Protein AF-A0A914RD13-F1 (afdb_monomer_lite)

InterPro domains:
  IPR019594 Ionotropic glutamate receptor, L-glutamate and glycine-binding domain [PF10613] (9-82)
  IPR019594 Ionotropic glutamate receptor, L-glutamate and glycine-binding domain [SM00918] (1-66)

Structure (mmCIF, N/CA/C/O backbone):
data_AF-A0A914RD13-F1
#
_entry.id   AF-A0A914RD13-F1
#
loop_
_atom_site.group_PDB
_atom_site.id
_atom_site.type_symbol
_atom_site.label_atom_id
_atom_site.label_alt_id
_atom_site.label_comp_id
_atom_site.label_asym_id
_atom_site.label_entity_id
_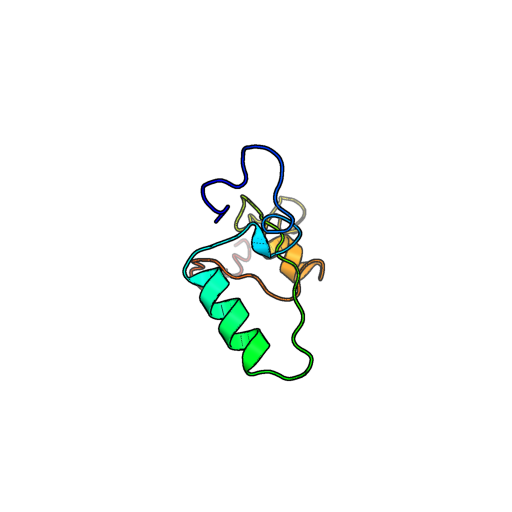atom_site.label_seq_id
_atom_site.pdbx_PDB_ins_code
_atom_site.Cartn_x
_atom_site.Cartn_y
_atom_site.Cartn_z
_atom_site.occupancy
_atom_site.B_iso_or_equiv
_atom_site.auth_seq_id
_atom_site.auth_comp_id
_atom_site.auth_asym_id
_atom_site.auth_atom_id
_atom_site.pdbx_PDB_model_num
ATOM 1 N N . MET A 1 1 ? 7.838 4.984 -0.225 1.00 68.25 1 MET A N 1
ATOM 2 C CA . MET A 1 1 ? 7.892 6.429 0.117 1.00 68.25 1 MET A CA 1
ATOM 3 C C . MET A 1 1 ? 7.999 7.227 -1.175 1.00 68.25 1 MET A C 1
ATOM 5 O O . MET A 1 1 ? 8.417 6.646 -2.165 1.00 68.25 1 MET A O 1
ATOM 9 N N . LEU A 1 2 ? 7.572 8.495 -1.213 1.00 84.06 2 LEU A N 1
ATOM 10 C CA . LEU A 1 2 ? 7.671 9.316 -2.432 1.00 84.06 2 LEU A CA 1
ATOM 11 C C . LEU A 1 2 ? 9.137 9.477 -2.859 1.00 84.06 2 LEU A C 1
ATOM 13 O O . LEU A 1 2 ? 9.996 9.747 -2.019 1.00 84.06 2 LEU A O 1
ATOM 17 N N . LYS A 1 3 ? 9.400 9.291 -4.154 1.00 87.38 3 LYS A N 1
ATOM 18 C CA . LYS A 1 3 ? 10.731 9.379 -4.755 1.00 87.38 3 LYS A CA 1
ATOM 19 C C . LYS A 1 3 ? 11.256 10.809 -4.713 1.00 87.38 3 LYS A C 1
ATOM 21 O O . LYS A 1 3 ? 10.556 11.748 -5.106 1.00 87.38 3 LYS A O 1
ATOM 26 N N . ARG A 1 4 ? 12.504 10.986 -4.266 1.00 80.75 4 ARG A N 1
ATOM 27 C CA . ARG A 1 4 ? 13.147 12.311 -4.264 1.00 80.75 4 ARG A CA 1
ATOM 28 C C . ARG A 1 4 ? 13.264 12.839 -5.697 1.00 80.75 4 ARG A C 1
ATOM 30 O O . ARG A 1 4 ? 13.790 12.162 -6.574 1.00 80.75 4 ARG A O 1
ATOM 37 N N . GLY A 1 5 ? 12.796 14.066 -5.928 1.00 75.62 5 GLY A N 1
ATOM 38 C CA . GLY A 1 5 ? 12.845 14.714 -7.244 1.00 75.62 5 GLY A CA 1
ATOM 39 C C . GLY A 1 5 ? 11.566 14.605 -8.081 1.00 75.62 5 GLY A C 1
ATOM 40 O O . GLY A 1 5 ? 11.521 15.198 -9.153 1.00 75.62 5 GLY A O 1
ATOM 41 N N . CYS A 1 6 ? 10.509 13.951 -7.584 1.00 75.69 6 CYS A 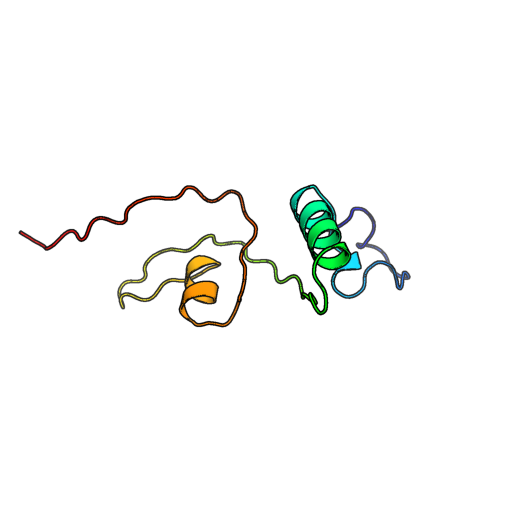N 1
ATOM 42 C CA . CYS A 1 6 ? 9.170 14.032 -8.189 1.00 75.69 6 CYS A CA 1
ATOM 43 C C . CYS A 1 6 ? 8.404 15.333 -7.850 1.00 75.69 6 CYS A C 1
ATOM 45 O O . CYS A 1 6 ? 7.218 15.442 -8.144 1.00 75.69 6 CYS A O 1
ATOM 47 N N . GLU A 1 7 ? 9.066 16.326 -7.243 1.00 64.31 7 GLU A N 1
ATOM 48 C CA . GLU A 1 7 ? 8.454 17.573 -6.751 1.00 64.31 7 GLU A CA 1
ATOM 49 C C . GLU A 1 7 ? 8.504 18.740 -7.755 1.00 64.31 7 GLU A C 1
ATOM 51 O O . GLU A 1 7 ? 7.799 19.731 -7.575 1.00 64.31 7 GLU A O 1
ATOM 56 N N . SER A 1 8 ? 9.305 18.651 -8.822 1.00 59.94 8 SER A N 1
ATOM 57 C CA . SER A 1 8 ? 9.449 19.723 -9.812 1.00 59.94 8 SER A CA 1
ATOM 58 C C . SER A 1 8 ? 9.266 19.211 -11.240 1.00 59.94 8 SER A C 1
ATOM 60 O O . SER A 1 8 ? 9.751 18.154 -11.637 1.00 59.94 8 SER A O 1
ATOM 62 N N . SER A 1 9 ? 8.465 19.969 -11.986 1.00 60.75 9 SER A N 1
ATOM 63 C CA . SER A 1 9 ? 7.802 19.605 -13.234 1.00 60.75 9 SER A CA 1
ATOM 64 C C . SER A 1 9 ? 8.694 18.924 -14.278 1.00 60.75 9 SER A C 1
ATOM 66 O O . SER A 1 9 ? 9.763 19.441 -14.602 1.00 60.75 9 SER A O 1
ATOM 68 N N . ASN A 1 10 ? 8.117 17.888 -14.907 1.00 64.31 10 ASN A N 1
ATOM 69 C CA . ASN A 1 10 ? 8.394 17.365 -16.257 1.00 64.31 10 ASN A CA 1
ATOM 70 C C . ASN A 1 10 ? 9.076 15.986 -16.365 1.00 64.31 10 ASN A C 1
ATOM 72 O O . ASN A 1 10 ? 10.108 15.855 -17.019 1.00 64.31 10 ASN A O 1
ATOM 76 N N . ARG A 1 11 ? 8.490 14.935 -15.768 1.00 56.91 11 ARG A N 1
ATOM 77 C CA . ARG A 1 11 ? 8.937 13.549 -15.989 1.00 56.91 11 ARG A CA 1
ATOM 78 C C . ARG A 1 11 ? 7.754 12.579 -16.019 1.00 56.91 11 ARG A C 1
ATOM 80 O O . ARG A 1 11 ? 7.039 12.450 -15.030 1.00 56.91 11 ARG A O 1
ATOM 87 N N . THR A 1 12 ? 7.568 11.878 -17.138 1.00 60.78 12 THR A N 1
ATOM 88 C CA . THR A 1 12 ? 6.754 10.646 -17.232 1.00 60.78 12 THR A CA 1
ATOM 89 C C . THR A 1 12 ? 7.088 9.661 -16.104 1.00 60.78 12 THR A C 1
ATOM 91 O O . THR A 1 12 ? 6.189 9.041 -15.559 1.00 60.78 12 THR A O 1
ATOM 94 N N . GLU A 1 13 ? 8.351 9.669 -15.672 1.00 65.38 13 GLU A N 1
ATOM 95 C CA . GLU A 1 13 ? 8.975 8.907 -14.576 1.00 65.38 13 GLU A CA 1
ATOM 96 C C . GLU A 1 13 ? 8.366 9.080 -13.161 1.00 65.38 13 GLU A C 1
ATOM 98 O O . GLU A 1 13 ? 8.831 8.452 -12.211 1.00 65.38 13 GLU A O 1
ATOM 103 N N . CYS A 1 14 ? 7.388 9.973 -12.976 1.00 77.50 14 CYS A N 1
ATOM 104 C CA . CYS A 1 14 ? 6.713 10.222 -11.692 1.00 77.50 14 CYS A CA 1
ATOM 105 C C . CYS A 1 14 ? 5.191 9.999 -11.771 1.00 77.50 14 CYS A C 1
ATOM 107 O O . CYS A 1 14 ? 4.440 10.531 -10.948 1.00 7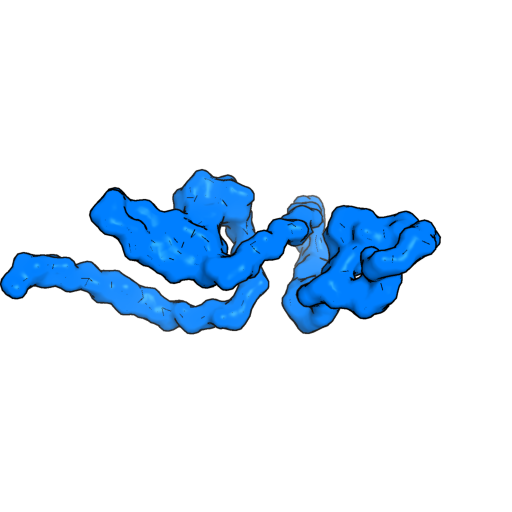7.50 14 CYS A O 1
ATOM 109 N N . GLN A 1 15 ? 4.714 9.244 -12.763 1.00 83.56 15 GLN A N 1
ATOM 110 C CA . GLN A 1 15 ? 3.300 8.888 -12.899 1.00 83.56 15 GLN A CA 1
ATOM 111 C C . GLN A 1 15 ? 2.998 7.528 -12.254 1.00 83.56 15 GLN A C 1
ATOM 113 O O . GLN A 1 15 ? 3.853 6.648 -12.177 1.00 83.56 15 GLN A O 1
ATOM 118 N N . GLY A 1 16 ? 1.767 7.357 -11.762 1.00 88.88 16 GLY A N 1
ATOM 119 C CA . GLY A 1 16 ? 1.313 6.096 -11.167 1.00 88.88 16 GLY A CA 1
ATOM 120 C C . GLY A 1 16 ? 2.232 5.596 -10.046 1.00 88.88 16 GLY A C 1
ATOM 121 O O . GLY A 1 16 ? 2.539 6.334 -9.109 1.00 88.88 16 GLY A O 1
ATOM 122 N N . ASN A 1 17 ? 2.684 4.346 -10.157 1.00 92.00 17 ASN A N 1
ATOM 123 C CA . ASN A 1 17 ? 3.549 3.702 -9.165 1.00 92.00 17 ASN A CA 1
ATOM 124 C C . ASN A 1 17 ? 5.012 4.174 -9.203 1.00 92.00 17 ASN A C 1
ATOM 126 O O . ASN A 1 17 ? 5.725 4.005 -8.214 1.00 92.00 17 ASN A O 1
ATOM 130 N N . GLU A 1 18 ? 5.471 4.779 -10.304 1.00 89.88 18 GLU A N 1
ATOM 131 C CA . GLU A 1 18 ? 6.879 5.176 -10.487 1.00 89.88 18 GLU A CA 1
ATOM 132 C C . GLU A 1 18 ? 7.304 6.320 -9.5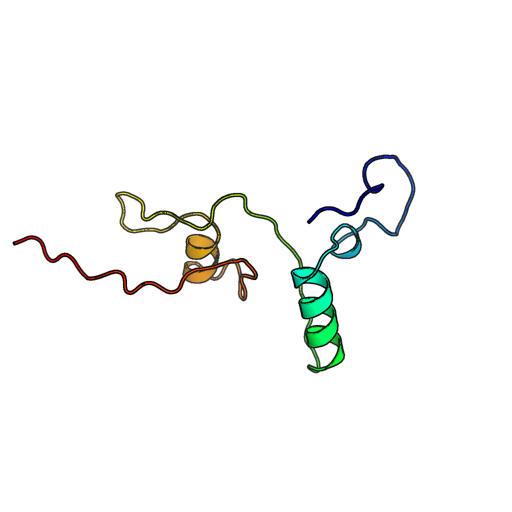56 1.00 89.88 18 GLU A C 1
ATOM 134 O O . GLU A 1 18 ? 8.486 6.487 -9.249 1.00 89.88 18 GLU A O 1
ATOM 139 N N . ARG A 1 19 ? 6.328 7.062 -9.016 1.00 90.69 19 ARG A N 1
ATOM 140 C CA . ARG A 1 19 ? 6.549 8.117 -8.017 1.00 90.69 19 ARG A CA 1
ATOM 141 C C . ARG A 1 19 ? 6.981 7.597 -6.645 1.00 90.69 19 ARG A C 1
ATOM 143 O O . ARG A 1 19 ? 7.238 8.406 -5.753 1.00 90.69 19 ARG A O 1
ATOM 150 N N . PHE A 1 20 ? 7.026 6.282 -6.438 1.00 91.75 20 PHE A N 1
ATOM 151 C CA . PHE A 1 20 ? 7.372 5.672 -5.159 1.00 91.75 20 PHE A CA 1
ATOM 152 C C . PHE A 1 20 ? 8.688 4.889 -5.231 1.00 91.75 20 PHE A C 1
ATOM 154 O O . PHE A 1 20 ? 8.976 4.192 -6.199 1.00 91.75 20 PHE A O 1
ATOM 161 N N . GLU A 1 21 ? 9.473 4.964 -4.158 1.00 92.38 21 GLU A N 1
ATOM 162 C CA . GLU A 1 21 ? 10.716 4.215 -3.973 1.00 92.38 21 GLU A CA 1
ATOM 163 C C . GLU A 1 21 ? 10.872 3.691 -2.533 1.00 92.38 21 GLU A C 1
ATOM 165 O O . GLU A 1 21 ? 10.144 4.093 -1.609 1.00 92.38 21 GLU A O 1
ATOM 170 N N . GLY A 1 22 ? 11.831 2.781 -2.350 1.00 92.00 22 GLY A N 1
ATOM 171 C CA . GLY A 1 22 ? 12.221 2.192 -1.070 1.00 92.00 22 GLY A CA 1
ATOM 172 C C . GLY A 1 22 ? 11.929 0.694 -0.977 1.00 92.00 22 GLY A C 1
ATOM 173 O O . GLY A 1 22 ? 11.254 0.125 -1.829 1.00 92.00 22 GLY A O 1
ATOM 174 N N . PHE A 1 23 ? 12.383 0.076 0.116 1.00 91.50 23 PHE A N 1
ATOM 175 C CA . PHE A 1 23 ? 12.384 -1.381 0.306 1.00 91.50 23 PHE A CA 1
ATOM 176 C C . PHE A 1 23 ? 11.053 -2.075 -0.036 1.00 91.50 23 PHE A C 1
ATOM 178 O O . PHE A 1 23 ? 11.032 -3.027 -0.809 1.00 91.50 23 PHE A O 1
ATOM 185 N N . CYS A 1 24 ? 9.928 -1.585 0.496 1.00 91.56 24 CYS A N 1
ATOM 186 C CA . CYS A 1 24 ? 8.613 -2.181 0.236 1.00 91.56 24 CYS A CA 1
ATOM 187 C C . CYS A 1 24 ? 8.192 -2.086 -1.239 1.00 91.56 24 CYS A C 1
ATOM 189 O O . CYS A 1 24 ? 7.468 -2.947 -1.726 1.00 91.56 24 CYS A O 1
ATOM 191 N N . ILE A 1 25 ? 8.639 -1.048 -1.950 1.00 93.06 25 ILE A N 1
ATOM 192 C CA . ILE A 1 25 ? 8.338 -0.866 -3.373 1.00 93.06 25 ILE A CA 1
ATOM 193 C C . ILE A 1 25 ? 9.186 -1.817 -4.216 1.00 93.06 25 ILE A C 1
ATOM 195 O O . ILE A 1 25 ? 8.672 -2.422 -5.151 1.00 93.06 25 ILE A O 1
ATOM 199 N N . ASP A 1 26 ? 10.459 -1.993 -3.860 1.00 93.69 26 ASP A N 1
ATOM 200 C CA . ASP A 1 26 ? 11.349 -2.943 -4.533 1.00 93.69 26 ASP A CA 1
ATOM 201 C C . ASP A 1 26 ? 10.878 -4.390 -4.330 1.00 93.69 26 ASP A C 1
ATOM 203 O O . ASP A 1 26 ? 10.926 -5.197 -5.256 1.00 93.69 26 ASP A O 1
ATOM 207 N N . LEU A 1 27 ? 10.333 -4.702 -3.149 1.00 93.69 27 LEU A N 1
ATOM 208 C CA . LEU A 1 27 ? 9.674 -5.980 -2.892 1.00 93.69 27 LEU A CA 1
ATOM 209 C C . LEU A 1 27 ? 8.437 -6.180 -3.783 1.00 93.69 27 LEU A C 1
ATOM 211 O O . LEU A 1 27 ? 8.288 -7.249 -4.364 1.00 93.69 27 LEU A O 1
ATOM 215 N N . LEU A 1 28 ? 7.567 -5.172 -3.917 1.00 94.25 28 LEU A N 1
ATOM 216 C CA . LEU A 1 28 ? 6.385 -5.258 -4.787 1.00 94.25 28 LEU A CA 1
ATOM 217 C C . LEU A 1 28 ? 6.761 -5.456 -6.260 1.00 94.25 28 LEU A C 1
ATOM 219 O O . LEU A 1 28 ? 6.140 -6.273 -6.934 1.00 94.25 28 LEU A O 1
ATOM 223 N N . LYS A 1 29 ? 7.811 -4.775 -6.737 1.00 93.75 29 LYS A N 1
ATOM 224 C CA . LYS A 1 29 ? 8.366 -4.995 -8.082 1.00 93.75 29 LYS A CA 1
ATOM 225 C C . LYS A 1 29 ? 8.835 -6.437 -8.254 1.00 93.75 29 LYS A C 1
ATOM 227 O O . LYS A 1 29 ? 8.438 -7.097 -9.202 1.00 93.75 29 LYS A O 1
ATOM 232 N N . LEU A 1 30 ? 9.588 -6.961 -7.283 1.00 95.50 30 LEU A N 1
ATOM 233 C CA . LEU A 1 30 ? 10.060 -8.345 -7.316 1.00 95.50 30 LEU A CA 1
ATOM 234 C C . LEU A 1 30 ? 8.912 -9.367 -7.323 1.00 95.50 30 LEU A C 1
ATOM 236 O O . LEU A 1 30 ? 9.048 -10.430 -7.924 1.00 95.50 30 LEU A O 1
ATOM 240 N N . LEU A 1 31 ? 7.807 -9.077 -6.631 1.00 95.06 31 LEU A N 1
ATOM 241 C CA . LEU A 1 31 ? 6.609 -9.917 -6.657 1.00 95.06 31 LEU A CA 1
ATOM 242 C C . LEU A 1 31 ? 5.918 -9.853 -8.023 1.00 95.06 31 LEU A C 1
ATOM 244 O O . LEU A 1 31 ? 5.596 -10.902 -8.569 1.00 95.06 31 LEU A O 1
ATOM 248 N N . SER A 1 32 ? 5.762 -8.656 -8.590 1.00 95.06 32 SER A N 1
ATOM 249 C CA . SER A 1 32 ? 5.179 -8.456 -9.923 1.00 95.06 32 SER A CA 1
ATOM 250 C C . SER A 1 32 ? 5.981 -9.142 -11.027 1.00 95.06 32 SER A C 1
ATOM 252 O O . SER A 1 32 ? 5.395 -9.764 -11.903 1.00 95.06 32 SER A O 1
ATOM 254 N N . ASP A 1 33 ? 7.311 -9.147 -10.927 1.00 96.00 33 ASP A N 1
ATOM 255 C CA . ASP A 1 33 ? 8.181 -9.835 -11.888 1.00 96.00 33 ASP A CA 1
ATOM 256 C C . ASP A 1 33 ? 8.104 -11.373 -11.794 1.00 96.00 33 ASP A C 1
ATOM 258 O O . ASP A 1 33 ? 8.501 -12.074 -12.724 1.00 96.00 33 ASP A O 1
ATOM 262 N N . ARG A 1 34 ? 7.662 -11.925 -10.654 1.00 96.75 34 ARG A N 1
ATOM 263 C CA . ARG A 1 34 ? 7.678 -13.376 -10.376 1.00 96.75 34 ARG A CA 1
ATOM 264 C C . ARG A 1 34 ? 6.310 -14.040 -10.433 1.00 96.75 34 ARG A C 1
ATOM 266 O O . ARG A 1 34 ? 6.253 -15.265 -10.522 1.00 96.75 34 ARG A O 1
ATOM 273 N N . ILE A 1 35 ? 5.240 -13.268 -10.301 1.00 96.25 35 ILE A N 1
ATOM 274 C CA . ILE A 1 35 ? 3.867 -13.762 -10.252 1.00 96.25 35 ILE A CA 1
ATOM 275 C C . ILE A 1 35 ? 3.172 -13.297 -11.527 1.00 96.25 35 ILE A C 1
ATOM 277 O O . ILE A 1 35 ? 3.025 -12.098 -11.753 1.00 96.25 35 ILE A O 1
ATOM 281 N N . GLU A 1 36 ? 2.751 -14.252 -12.357 1.00 96.06 36 GLU A N 1
ATOM 282 C CA . GLU A 1 36 ? 1.981 -13.953 -13.567 1.00 96.06 36 GLU A CA 1
ATOM 283 C C . GLU A 1 36 ? 0.684 -13.208 -13.215 1.00 96.06 36 GLU A C 1
ATOM 285 O O . GLU A 1 36 ? 0.051 -13.484 -12.194 1.00 96.06 36 GLU A O 1
ATOM 290 N N . ASP A 1 37 ? 0.325 -12.234 -14.056 1.00 94.12 37 ASP A N 1
ATOM 291 C CA . ASP A 1 37 ? -0.852 -11.367 -13.914 1.00 94.12 37 ASP A CA 1
ATOM 292 C C . ASP A 1 37 ? -0.927 -10.555 -12.601 1.00 94.12 37 ASP A C 1
ATOM 294 O O . ASP A 1 37 ? -1.988 -10.057 -12.217 1.00 94.12 37 ASP A O 1
ATOM 298 N N . PHE A 1 38 ? 0.205 -10.352 -11.912 1.00 94.31 38 PHE A N 1
ATOM 299 C CA . PHE A 1 38 ? 0.266 -9.493 -10.730 1.00 94.31 38 PHE A CA 1
ATOM 300 C C . PHE A 1 38 ? 0.467 -8.020 -11.109 1.00 94.31 38 PHE A C 1
ATOM 302 O O . PHE A 1 38 ? 1.590 -7.535 -11.296 1.00 94.31 38 PHE A O 1
ATOM 309 N N . HIS A 1 39 ? -0.643 -7.288 -11.162 1.00 93.44 39 HIS A N 1
ATOM 310 C CA . HIS A 1 39 ? -0.685 -5.835 -11.314 1.00 93.44 39 HIS A CA 1
ATOM 311 C C . HIS A 1 39 ? -1.152 -5.176 -10.018 1.00 93.44 39 HIS A C 1
ATOM 313 O O . HIS A 1 39 ? -2.005 -5.707 -9.313 1.00 93.44 39 HIS A O 1
ATOM 319 N N . TYR A 1 40 ? -0.602 -4.007 -9.698 1.00 94.50 40 TYR A N 1
ATOM 320 C CA . TYR A 1 40 ? -0.925 -3.302 -8.461 1.00 94.50 40 TYR A CA 1
ATOM 321 C C . TYR A 1 40 ? -0.951 -1.789 -8.674 1.00 94.50 40 TYR A C 1
ATOM 323 O O . TYR A 1 40 ? -0.253 -1.266 -9.541 1.00 94.50 40 TYR A O 1
ATOM 331 N N . GLU A 1 41 ? -1.708 -1.076 -7.845 1.00 94.00 41 GLU A N 1
ATOM 332 C CA . GLU A 1 41 ? -1.656 0.379 -7.700 1.00 94.00 41 GLU A CA 1
ATOM 333 C C . GLU A 1 41 ? -1.309 0.716 -6.247 1.00 94.00 41 GLU A C 1
ATOM 335 O O . GLU A 1 41 ? -1.810 0.095 -5.311 1.00 94.00 41 GLU A O 1
ATOM 340 N N . ILE A 1 42 ? -0.420 1.689 -6.043 1.00 92.75 42 ILE A N 1
ATOM 341 C CA . ILE A 1 42 ? -0.019 2.113 -4.702 1.00 92.75 42 ILE A CA 1
ATOM 342 C C . ILE A 1 42 ? -0.862 3.305 -4.250 1.00 92.75 42 ILE A C 1
ATOM 344 O O . ILE A 1 42 ? -0.719 4.428 -4.752 1.00 92.75 42 ILE A O 1
ATOM 348 N N . ILE A 1 43 ? -1.638 3.071 -3.193 1.00 89.25 43 ILE A N 1
ATOM 349 C CA . ILE A 1 43 ? -2.354 4.093 -2.430 1.00 89.25 43 ILE A CA 1
ATOM 350 C C . ILE A 1 43 ? -1.646 4.270 -1.083 1.00 89.25 43 ILE A C 1
ATOM 352 O O . ILE A 1 43 ? -1.298 3.302 -0.407 1.00 89.25 43 ILE A O 1
ATOM 356 N N . LEU A 1 44 ? -1.396 5.521 -0.687 1.00 88.44 44 LEU A N 1
ATOM 357 C CA . LEU A 1 44 ? -0.783 5.829 0.603 1.00 88.44 44 LEU A CA 1
ATOM 358 C C . LEU A 1 44 ? -1.850 6.175 1.637 1.00 88.44 44 LEU A C 1
ATOM 360 O O . LEU A 1 44 ? -2.680 7.051 1.410 1.00 88.44 44 LEU A O 1
ATOM 364 N N . SER A 1 45 ? -1.743 5.559 2.810 1.00 88.62 45 SER A N 1
ATOM 365 C CA . SER A 1 45 ? -2.470 5.964 4.010 1.00 88.62 45 SER A CA 1
ATOM 366 C C . SER A 1 45 ? -1.488 6.393 5.094 1.00 88.62 45 SER A C 1
ATOM 368 O O . SER A 1 45 ? -0.399 5.835 5.231 1.00 88.62 45 SER A O 1
ATOM 370 N N . ASN A 1 46 ? -1.880 7.392 5.879 1.00 88.75 46 ASN A N 1
ATOM 371 C CA . ASN A 1 46 ? -1.142 7.853 7.055 1.00 88.75 46 ASN A CA 1
ATOM 372 C C . ASN A 1 46 ? -1.612 7.179 8.356 1.00 88.75 46 ASN A C 1
ATOM 374 O O . ASN A 1 46 ? -1.062 7.459 9.420 1.00 88.75 46 ASN A O 1
ATOM 378 N N . LYS A 1 47 ? -2.621 6.303 8.287 1.00 91.62 47 LYS A N 1
ATOM 379 C CA . LYS A 1 47 ? -3.181 5.591 9.437 1.00 91.62 47 LYS A CA 1
ATOM 380 C C . LYS A 1 47 ? -3.069 4.088 9.239 1.00 91.62 47 LYS A C 1
ATOM 382 O O . LYS A 1 47 ? -3.581 3.552 8.261 1.00 91.62 47 LYS A O 1
ATOM 387 N N . TYR A 1 48 ? -2.485 3.403 10.218 1.00 89.50 48 TYR A N 1
ATOM 388 C CA . TYR A 1 48 ? -2.514 1.939 10.274 1.00 89.50 48 TYR A CA 1
ATOM 389 C C . TYR A 1 48 ? -3.942 1.424 10.432 1.00 89.50 48 TYR A C 1
ATOM 391 O O . TYR A 1 48 ? -4.379 0.569 9.677 1.00 89.50 48 TYR A O 1
ATOM 399 N N . GLY A 1 49 ? -4.675 2.003 11.375 1.00 90.56 49 GLY A N 1
ATOM 400 C CA . GLY A 1 49 ? -6.078 1.718 11.608 1.00 90.56 49 GLY A CA 1
ATOM 401 C C . GLY A 1 49 ? -6.398 1.671 13.090 1.00 90.56 49 GLY A C 1
ATOM 402 O O . GLY A 1 49 ? -5.625 1.153 13.897 1.00 90.56 49 GLY A O 1
ATOM 403 N N . ALA A 1 50 ? -7.538 2.243 13.443 1.00 91.25 50 ALA A N 1
ATOM 404 C CA . ALA A 1 50 ? -8.091 2.268 14.780 1.00 91.25 50 ALA A CA 1
ATOM 405 C C . ALA A 1 50 ? -9.553 1.824 14.735 1.00 91.25 50 ALA A C 1
ATOM 407 O O . ALA A 1 50 ? -10.307 2.206 13.833 1.00 91.25 50 ALA A O 1
ATOM 408 N N . LYS A 1 51 ? -9.949 1.035 15.737 1.00 91.69 51 LYS A N 1
ATOM 409 C CA . LYS A 1 51 ? -11.338 0.627 15.910 1.00 91.69 51 LYS A CA 1
ATOM 410 C C . LYS A 1 51 ? -12.171 1.840 16.313 1.00 91.69 51 LYS A C 1
ATOM 412 O O . LYS A 1 51 ? -11.872 2.497 17.310 1.00 91.69 51 LYS A O 1
ATOM 417 N N . GLN A 1 52 ? -13.195 2.124 15.529 1.00 93.69 52 GLN A N 1
ATOM 418 C CA . GLN A 1 52 ? -14.127 3.216 15.744 1.00 93.69 52 GLN A CA 1
ATOM 419 C C . GLN A 1 52 ? -15.237 2.800 16.730 1.00 93.69 52 GLN A C 1
ATOM 421 O O . GLN A 1 52 ? -15.442 1.601 16.962 1.00 93.69 52 GLN A O 1
ATOM 426 N N . PRO A 1 53 ? -15.973 3.761 17.326 1.00 94.88 53 PRO A N 1
ATOM 427 C CA . PRO A 1 53 ? -17.058 3.464 18.266 1.00 94.88 53 PRO A CA 1
ATOM 428 C C . PRO A 1 53 ? -18.190 2.612 17.678 1.00 94.88 53 PRO A C 1
ATOM 430 O O . PRO A 1 53 ? -18.828 1.860 18.408 1.00 94.88 53 PRO A O 1
ATOM 433 N N . ASP A 1 54 ? -18.422 2.704 16.368 1.00 93.56 54 ASP A N 1
ATOM 434 C CA . ASP A 1 54 ? -19.411 1.903 15.636 1.00 93.56 54 ASP A CA 1
ATOM 435 C C . ASP A 1 54 ? -18.932 0.469 15.328 1.00 93.56 54 ASP A C 1
ATOM 437 O O . ASP A 1 54 ? -19.660 -0.327 14.739 1.00 93.56 54 ASP A O 1
ATOM 441 N N . GLY A 1 55 ? -17.708 0.123 15.740 1.00 91.12 55 GLY A N 1
ATOM 442 C CA . GLY A 1 55 ? -17.091 -1.181 15.530 1.00 91.12 55 GLY A CA 1
ATOM 443 C C . GLY A 1 55 ? -16.331 -1.331 14.210 1.00 91.12 55 GLY A C 1
ATOM 444 O O . GLY A 1 55 ? -15.626 -2.335 14.063 1.00 91.12 55 GLY A O 1
ATOM 445 N N . SER A 1 56 ? -16.414 -0.356 13.297 1.00 93.00 56 SER A N 1
ATOM 446 C CA . SER A 1 56 ? -15.618 -0.319 12.067 1.00 93.00 56 SER A CA 1
ATOM 447 C C . SER A 1 56 ? -14.140 -0.031 12.354 1.00 93.00 56 SER A C 1
ATOM 449 O O . SER A 1 56 ? -13.755 0.336 13.467 1.00 93.00 56 SER A O 1
ATOM 451 N N . TRP A 1 57 ? -13.288 -0.215 11.348 1.00 93.56 57 TRP A N 1
ATOM 452 C CA . TRP A 1 57 ? -11.881 0.178 11.399 1.00 93.56 57 TRP A CA 1
ATOM 453 C C . TRP A 1 57 ? -11.600 1.231 10.337 1.00 93.56 57 TRP A C 1
ATOM 455 O O . TRP A 1 57 ? -12.147 1.158 9.240 1.00 93.56 57 TRP A O 1
ATOM 465 N N . ASP A 1 58 ? -10.725 2.184 10.655 1.00 93.25 58 ASP A N 1
ATOM 466 C CA . ASP A 1 58 ? -10.195 3.137 9.676 1.00 93.25 58 ASP A CA 1
ATOM 467 C C . ASP A 1 58 ? -8.793 2.730 9.183 1.00 93.25 58 ASP A C 1
ATOM 469 O O . ASP A 1 58 ? -8.255 1.678 9.548 1.00 93.25 58 ASP A O 1
ATOM 473 N N . GLY A 1 59 ? -8.193 3.566 8.333 1.00 93.06 59 GLY A N 1
ATOM 474 C CA . GLY A 1 59 ? -6.819 3.389 7.865 1.00 93.06 59 GLY A CA 1
ATOM 475 C C . GLY A 1 59 ? -6.615 2.135 7.012 1.00 93.06 59 GLY A C 1
ATOM 476 O O . GLY A 1 59 ? -7.535 1.660 6.353 1.00 93.06 59 GLY A O 1
ATOM 477 N N . LEU A 1 60 ? -5.388 1.609 7.021 1.00 93.00 60 LEU A N 1
ATOM 478 C CA . LEU A 1 60 ? -5.016 0.405 6.269 1.00 93.00 60 LEU A CA 1
ATOM 479 C C . LEU A 1 60 ? -5.846 -0.819 6.690 1.00 93.00 60 LEU A C 1
ATOM 481 O O . LEU A 1 60 ? -6.293 -1.572 5.834 1.00 93.00 60 LEU A O 1
ATOM 485 N N . ILE A 1 61 ? -6.101 -1.003 7.991 1.00 92.31 61 ILE A N 1
ATOM 486 C CA . ILE A 1 61 ? -6.941 -2.105 8.489 1.00 92.31 61 ILE A CA 1
ATOM 487 C C . ILE A 1 61 ? -8.375 -1.964 7.969 1.00 92.31 61 ILE A C 1
ATOM 489 O O . ILE A 1 61 ? -8.958 -2.947 7.522 1.00 92.31 61 ILE A O 1
ATOM 493 N N . GLY A 1 62 ? -8.933 -0.751 8.001 1.00 93.94 62 GLY A N 1
ATOM 494 C CA . GLY A 1 62 ? -10.257 -0.468 7.450 1.00 93.94 62 GLY A CA 1
ATOM 495 C C . GLY A 1 62 ? -10.363 -0.817 5.970 1.00 93.94 62 GLY A C 1
ATOM 496 O O . G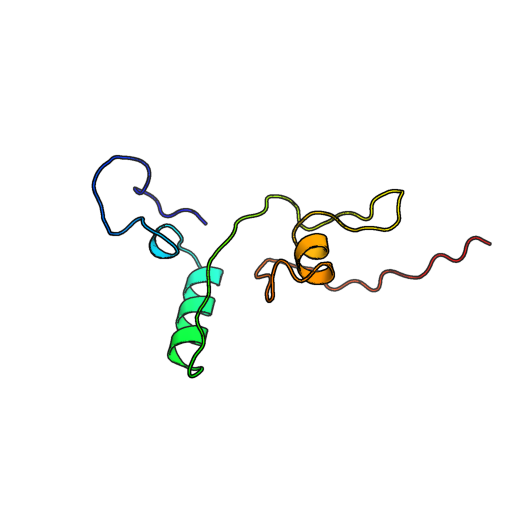LY A 1 62 ? -11.271 -1.551 5.594 1.00 93.94 62 GLY A O 1
ATOM 497 N N . ALA A 1 63 ? -9.397 -0.361 5.166 1.00 93.94 63 ALA A N 1
ATOM 498 C CA . ALA A 1 63 ? -9.352 -0.613 3.726 1.00 93.94 63 ALA A CA 1
ATOM 499 C C . ALA A 1 63 ? -9.254 -2.111 3.381 1.00 93.94 63 ALA A C 1
ATOM 501 O O . ALA A 1 63 ? -9.894 -2.569 2.437 1.00 93.94 63 ALA A O 1
ATOM 502 N N . LEU A 1 64 ? -8.500 -2.890 4.168 1.00 92.69 64 LEU A N 1
ATOM 503 C CA . LEU A 1 64 ? -8.451 -4.350 4.015 1.00 92.69 64 LEU A CA 1
ATOM 504 C C . LEU A 1 64 ? -9.792 -5.009 4.356 1.00 92.69 64 LEU A C 1
ATOM 506 O O . LEU A 1 64 ? -10.232 -5.917 3.658 1.00 92.69 64 LEU A O 1
ATOM 510 N N . LEU A 1 65 ? -10.442 -4.580 5.443 1.00 92.75 65 LEU A N 1
ATOM 511 C CA . LEU A 1 65 ? -11.706 -5.174 5.888 1.00 92.75 65 LEU A CA 1
ATOM 512 C C . LEU A 1 65 ? -12.882 -4.817 4.973 1.00 92.75 65 LEU A C 1
ATOM 514 O O . LEU A 1 65 ? -13.800 -5.623 4.831 1.00 92.75 65 LEU A O 1
ATOM 518 N N . SER A 1 66 ? -12.874 -3.625 4.373 1.00 93.12 66 SER A N 1
ATOM 519 C CA . SER A 1 66 ? -13.900 -3.184 3.424 1.00 93.12 66 SER A CA 1
ATOM 520 C C . SER A 1 66 ? -13.706 -3.744 2.012 1.00 93.12 66 SER A C 1
ATOM 522 O O . SER A 1 66 ? -14.630 -3.653 1.206 1.00 93.12 66 SER A O 1
ATOM 524 N N . GLY A 1 67 ? -12.533 -4.314 1.710 1.00 93.31 67 GLY A N 1
ATOM 525 C CA . GLY A 1 67 ? -12.161 -4.755 0.364 1.00 93.31 67 GLY A CA 1
ATOM 526 C C . GLY A 1 67 ? -11.774 -3.609 -0.577 1.00 93.31 67 GLY A C 1
ATOM 527 O O . GLY A 1 67 ? -11.754 -3.797 -1.787 1.00 93.31 67 GLY A O 1
ATOM 528 N N . GLU A 1 68 ? -11.485 -2.419 -0.044 1.00 92.88 68 GLU A N 1
ATOM 529 C CA . GLU A 1 68 ? -10.940 -1.298 -0.823 1.00 92.88 68 GLU A CA 1
ATOM 530 C C . GLU A 1 68 ? -9.468 -1.532 -1.202 1.00 92.88 68 GLU A C 1
ATOM 532 O O . GLU A 1 68 ? -8.997 -1.024 -2.217 1.00 92.88 68 GLU A O 1
ATOM 537 N N . ALA A 1 69 ? -8.743 -2.318 -0.401 1.00 94.19 69 ALA A N 1
ATOM 538 C CA . ALA A 1 69 ? -7.384 -2.752 -0.693 1.00 94.19 69 ALA A CA 1
ATOM 539 C C . ALA A 1 69 ? -7.251 -4.270 -0.534 1.00 94.19 69 ALA A C 1
ATOM 541 O O . ALA A 1 69 ? -7.676 -4.830 0.475 1.00 94.19 69 ALA A O 1
ATOM 542 N N . ASP A 1 70 ? -6.577 -4.920 -1.484 1.00 92.88 70 ASP A N 1
ATOM 543 C CA . ASP A 1 70 ? -6.307 -6.364 -1.427 1.00 92.88 70 ASP A CA 1
ATOM 544 C C . ASP A 1 70 ? -5.082 -6.697 -0.562 1.00 92.88 70 ASP A C 1
ATOM 546 O O . ASP A 1 70 ? -5.006 -7.744 0.082 1.00 92.88 70 ASP A O 1
ATOM 550 N N . VAL A 1 71 ? -4.093 -5.797 -0.550 1.00 91.75 71 VAL A N 1
ATOM 551 C CA . VAL A 1 71 ? -2.815 -5.978 0.146 1.00 91.75 71 VAL A CA 1
ATOM 552 C C . VAL A 1 71 ? -2.390 -4.668 0.797 1.00 91.75 71 VAL A C 1
ATOM 554 O O . VAL A 1 71 ? -2.437 -3.604 0.185 1.00 91.75 71 VAL A O 1
ATOM 557 N N . CYS A 1 72 ? -1.895 -4.748 2.032 1.00 91.44 72 CYS A N 1
ATOM 558 C CA . CYS A 1 72 ? -1.225 -3.638 2.703 1.00 91.44 72 CYS A CA 1
ATOM 559 C C . CYS A 1 72 ? 0.225 -4.002 3.002 1.00 91.44 72 CYS A C 1
ATOM 561 O O . CYS A 1 72 ? 0.502 -4.999 3.667 1.00 91.44 72 CYS A O 1
ATOM 563 N N . VAL A 1 73 ? 1.151 -3.152 2.561 1.00 90.06 73 VAL A N 1
ATOM 564 C CA . VAL A 1 73 ? 2.581 -3.307 2.840 1.00 90.06 73 VAL A CA 1
ATOM 565 C C . VAL A 1 73 ? 3.023 -2.204 3.791 1.00 90.06 73 VAL A C 1
ATOM 567 O O . VAL A 1 73 ? 3.194 -1.051 3.400 1.00 90.06 73 VAL A O 1
ATOM 570 N N . ALA A 1 74 ? 3.208 -2.557 5.057 1.00 86.38 74 ALA A N 1
ATOM 571 C CA . ALA A 1 74 ? 3.695 -1.655 6.090 1.00 86.38 74 ALA A CA 1
ATOM 572 C C . ALA A 1 74 ? 4.418 -2.446 7.189 1.00 86.38 74 ALA A C 1
ATOM 574 O O . ALA A 1 74 ? 4.313 -3.670 7.262 1.00 86.38 74 ALA A O 1
ATOM 575 N N . SER A 1 75 ? 5.138 -1.751 8.070 1.00 83.69 75 SER A N 1
ATOM 576 C CA . SER A 1 75 ? 5.651 -2.343 9.307 1.00 83.69 75 SER A CA 1
ATOM 577 C C . SER A 1 75 ? 4.489 -2.573 10.280 1.00 83.69 75 SER A C 1
ATOM 579 O O . SER A 1 75 ? 4.184 -1.712 11.105 1.00 83.69 75 SER A O 1
ATOM 581 N N . LEU A 1 76 ? 3.795 -3.700 10.130 1.00 79.56 76 LEU A N 1
ATOM 582 C CA . LEU A 1 76 ? 2.664 -4.095 10.968 1.00 79.56 76 LEU A CA 1
ATOM 583 C C . LEU A 1 76 ? 3.109 -5.096 12.034 1.00 79.56 76 LEU A C 1
ATOM 585 O O . LEU A 1 76 ? 3.793 -6.073 11.735 1.00 79.56 76 LEU A O 1
ATOM 589 N N . THR A 1 77 ? 2.657 -4.885 13.269 1.00 79.94 77 THR A N 1
ATOM 590 C CA . THR A 1 77 ? 2.759 -5.889 14.334 1.00 79.94 77 THR A CA 1
ATOM 591 C C . THR A 1 77 ? 1.471 -6.702 14.370 1.00 79.94 77 THR A C 1
ATOM 593 O O . THR A 1 77 ? 0.389 -6.141 14.552 1.00 79.94 77 THR A O 1
ATOM 596 N N . ILE A 1 78 ? 1.579 -8.023 14.218 1.00 77.06 78 ILE A N 1
ATOM 597 C CA . ILE A 1 78 ? 0.434 -8.931 14.342 1.00 77.06 78 ILE A CA 1
ATOM 598 C C . ILE A 1 78 ? 0.108 -9.090 15.828 1.00 77.06 78 ILE A C 1
ATOM 600 O O . ILE A 1 78 ? 0.871 -9.698 16.574 1.00 77.06 78 ILE A O 1
ATOM 604 N N . ASN A 1 79 ? -1.039 -8.555 16.242 1.00 75.38 79 ASN A N 1
ATOM 605 C CA . ASN A 1 79 ? -1.552 -8.679 17.603 1.00 75.38 79 ASN A CA 1
ATOM 606 C C . ASN A 1 79 ? -2.873 -9.448 17.602 1.00 75.38 79 ASN A C 1
ATOM 608 O O . ASN A 1 79 ? -3.733 -9.224 16.749 1.00 75.38 79 ASN A O 1
ATOM 612 N N . GLN A 1 80 ? -3.075 -10.301 18.606 1.00 77.25 80 GLN A N 1
ATOM 613 C CA . GLN A 1 80 ? -4.402 -10.833 18.894 1.00 77.25 80 GLN A CA 1
ATOM 614 C C . GLN A 1 80 ? -5.221 -9.729 19.564 1.00 77.25 80 GLN A C 1
ATOM 616 O O . GLN A 1 80 ? -4.975 -9.369 20.716 1.00 77.25 80 GLN A O 1
ATOM 621 N N . VAL A 1 81 ? -6.198 -9.172 18.849 1.00 63.91 81 VAL A N 1
ATOM 622 C CA . VAL A 1 81 ? -7.208 -8.312 19.474 1.00 63.91 81 VAL A CA 1
ATOM 623 C C . VAL A 1 81 ? -8.107 -9.230 20.293 1.00 63.91 81 VAL A C 1
ATOM 625 O O . VAL A 1 81 ? -9.028 -9.851 19.771 1.00 63.91 81 VAL A O 1
ATOM 628 N N . GLY A 1 82 ? -7.785 -9.382 21.577 1.00 51.38 82 GLY A N 1
ATOM 629 C CA . GLY A 1 82 ? -8.620 -10.124 22.508 1.00 51.38 82 GLY A CA 1
ATOM 630 C C . GLY A 1 82 ? -10.015 -9.506 22.542 1.00 51.38 82 GLY A C 1
ATOM 631 O O . GLY A 1 82 ? -10.154 -8.303 22.777 1.00 51.38 82 GLY A O 1
ATOM 632 N N . ASN A 1 83 ? -11.041 -10.326 22.308 1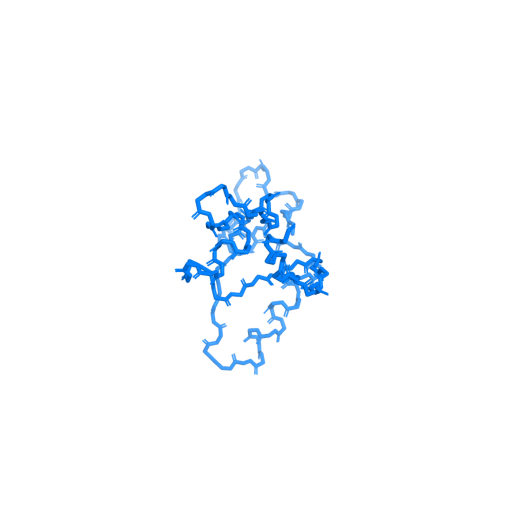.00 43.41 83 ASN A N 1
ATOM 633 C CA . ASN A 1 83 ? -12.415 -9.991 22.655 1.00 43.41 83 ASN A CA 1
ATOM 634 C C . ASN A 1 83 ? -12.448 -9.703 24.157 1.00 43.41 83 ASN A C 1
ATOM 636 O O . ASN A 1 83 ? -12.578 -10.622 24.962 1.00 43.41 83 ASN A O 1
ATOM 640 N N . LYS A 1 84 ? -12.321 -8.435 24.550 1.00 42.50 84 LYS A N 1
ATOM 641 C CA . LYS A 1 84 ? -12.805 -8.000 25.854 1.00 42.50 84 LYS A CA 1
ATOM 642 C C . LYS A 1 84 ? -14.325 -8.078 25.775 1.00 42.50 84 LYS A C 1
ATOM 644 O O . LYS A 1 84 ? -14.982 -7.104 25.421 1.00 42.50 84 LYS A O 1
ATOM 649 N N . GLN A 1 85 ? -14.860 -9.281 25.997 1.00 38.59 85 GLN A N 1
ATOM 650 C CA . GLN A 1 85 ? -16.196 -9.393 26.549 1.00 38.59 85 GLN A CA 1
ATOM 651 C C . GLN A 1 85 ? -16.164 -8.601 27.851 1.00 38.59 85 GLN A C 1
ATOM 653 O O . GLN A 1 85 ? -15.244 -8.722 28.658 1.00 38.59 85 GLN A O 1
ATOM 658 N N . GLN A 1 86 ? -17.090 -7.664 27.919 1.00 36.53 86 GLN A N 1
ATOM 659 C CA . GLN A 1 86 ? -17.366 -6.860 29.080 1.00 36.53 86 GLN A CA 1
ATOM 660 C C . GLN A 1 86 ? -17.869 -7.807 30.177 1.00 36.53 86 GLN A C 1
ATOM 662 O O . GLN A 1 86 ? -19.015 -8.241 30.098 1.00 36.53 86 GLN A O 1
ATOM 667 N N . ASP A 1 87 ? -17.002 -8.137 31.133 1.00 35.66 87 ASP A N 1
ATOM 668 C CA . ASP A 1 87 ? -17.400 -8.565 32.478 1.00 35.66 87 ASP A CA 1
ATOM 669 C C . ASP A 1 87 ? -17.353 -7.342 33.407 1.00 35.66 87 ASP A C 1
ATOM 671 O O . ASP A 1 87 ? -16.353 -6.581 33.331 1.00 35.66 87 ASP A O 1
#

Organism: Parascaris equorum (NCBI:txid6256)

Radius of gyration: 16.79 Å; chains: 1; bounding box: 33×34×50 Å

Secondary structure (DSSP, 8-state):
-BPTTTTSS--GGGSGGGGB-SHHHHHHHHHHHHSTT--------S----B-TTS-B-HHHHHHHHTS-S---S-------------

Foldseek 3Di:
DFDPPLPDDDDPCCPWLSRDDDDLSVVLVVVPVVDPPDDDTDDDWPDPWDQDPVRAIDTPVNCCVVVVDVDDDDPDDDDDPDPPPPD

pLDDT: mean 84.06, std 15.27, range [35.66, 96.75]

Sequence (87 aa):
MLKRGCESSNRTECQGNERFEGFCIDLLKLLSDRIEDFHYEIILSNKYGAKQPDGSWDGLIGALLSGEADVCVASLTINQVGNKQQD